Protein AF-A0A5B8YFI5-F1 (afdb_monomer)

Nearest PDB structures (foldseek):
  6cqo-assembly1_A  TM=6.086E-01  e=2.140E-02  Saccharomyces cerevisiae S288C
  2hql-assembly2_C  TM=5.612E-01  e=1.897E-02  Mycoplasmoides pneumoniae
  6cqm-assembly1_D-2  TM=4.845E-01  e=5.367E-03  Saccharomyces cerevisiae S288C
  6cqo-assembly3_C  TM=5.281E-01  e=2.272E-02  Saccharomyces cerevisiae S288C
  8uu8-assembly1_q  TM=3.776E-01  e=2.890E-02  Listeria innocua

Organism: NCBI:txid2585771

Secondary structure (DSSP, 8-state):
---HHHHGGG-PPEEEEETTTTEEEEEEEEEEEEEEEEEETTEEEEEEEEE-TTT--EEEEEEEEEGGGGGGGTT-PSSEEEEEEEEEETTEEEEEE-S---GGGTSSSTTTSTT--HHHHHHHHHHHTHHHHHHH-

Radius of gyration: 15.02 Å; Cα contacts (8 Å, |Δi|>4): 233; chains: 1; bounding box: 39×31×33 Å

Sequence (137 aa):
MENVLLEFLKIAPRKEYSDFYREDIYIIPCRVIEFGEEANHNSVWVTIEHLDFNTGETIEKKATCYKNSLRFFRDIELPVENECSIIKMRNGVKFLIFGRFHPDYFVDWDGIYKGKTEDVLIPVFKENYIEFNNWIK

Solvent-accessible surface area (backbone atoms only — not comparable to full-atom values): 8024 Å² total; per-residue (Å²): 130,81,64,67,69,62,61,47,44,73,57,67,64,42,80,45,78,34,82,89,79,71,42,73,31,37,39,37,70,31,27,45,59,44,83,57,60,79,70,48,102,60,26,25,31,26,39,30,40,32,59,38,76,82,79,66,47,84,41,79,44,78,27,37,28,42,56,83,34,49,70,68,47,74,89,56,74,72,69,33,79,33,46,31,38,40,38,81,47,101,91,45,74,45,44,34,42,58,60,66,61,66,74,75,72,70,66,71,51,57,80,82,54,62,92,63,51,66,86,66,36,52,60,53,32,48,59,53,30,47,67,57,58,62,68,70,105

Mean predicted aligned error: 5.84 Å

pLDDT: mean 84.82, std 12.63, range [39.12, 97.0]

Structure (mmCIF, N/CA/C/O backbone):
data_AF-A0A5B8YFI5-F1
#
_entry.id   AF-A0A5B8YFI5-F1
#
loop_
_atom_site.group_PDB
_atom_site.id
_atom_site.type_symbol
_atom_site.label_atom_id
_atom_site.label_alt_id
_atom_site.label_comp_id
_atom_site.label_asym_id
_atom_site.label_entity_id
_atom_site.label_seq_id
_atom_site.pdbx_PDB_ins_code
_atom_site.Cartn_x
_atom_site.Cartn_y
_atom_site.Cartn_z
_atom_site.occupancy
_atom_site.B_iso_or_equiv
_atom_site.auth_seq_id
_atom_site.auth_comp_id
_atom_site.auth_asym_id
_atom_site.auth_atom_id
_atom_site.pdbx_PDB_model_num
ATOM 1 N N . MET A 1 1 ? -21.521 -7.428 -7.007 1.00 39.12 1 MET A N 1
ATOM 2 C CA . MET A 1 1 ? -20.066 -7.477 -6.786 1.00 39.12 1 MET A CA 1
ATOM 3 C C . MET A 1 1 ? -19.847 -7.066 -5.355 1.00 39.12 1 MET A C 1
ATOM 5 O O . MET A 1 1 ? -20.192 -5.941 -5.018 1.00 39.12 1 MET A O 1
ATOM 9 N N . GLU A 1 2 ? -19.402 -7.996 -4.519 1.00 51.31 2 GLU A N 1
ATOM 10 C CA . GLU A 1 2 ? -18.851 -7.654 -3.208 1.00 51.31 2 GLU A CA 1
ATOM 11 C C . GLU A 1 2 ? -17.701 -6.674 -3.439 1.00 51.31 2 GLU A C 1
ATOM 13 O O . GLU A 1 2 ? -16.889 -6.865 -4.348 1.00 51.31 2 GLU A O 1
ATOM 18 N N . ASN A 1 3 ? -17.687 -5.572 -2.695 1.00 66.31 3 ASN A N 1
ATOM 19 C CA . ASN A 1 3 ? -16.577 -4.642 -2.759 1.00 66.31 3 ASN A CA 1
ATOM 20 C C . ASN A 1 3 ? -15.400 -5.311 -2.043 1.00 66.31 3 ASN A C 1
ATOM 22 O O . ASN A 1 3 ? -15.309 -5.252 -0.825 1.00 66.31 3 ASN A O 1
ATOM 26 N N . VAL A 1 4 ? -14.536 -5.982 -2.808 1.00 71.00 4 VAL A N 1
ATOM 27 C CA . VAL A 1 4 ? -13.334 -6.693 -2.335 1.00 71.00 4 VAL A CA 1
ATOM 28 C C . VAL A 1 4 ? -12.490 -5.835 -1.386 1.00 71.00 4 VAL A C 1
ATOM 30 O O . VAL A 1 4 ? -11.870 -6.348 -0.465 1.00 71.00 4 VAL A O 1
ATOM 33 N N . LEU A 1 5 ? -12.503 -4.510 -1.544 1.00 76.81 5 LEU A N 1
ATOM 34 C CA . LEU A 1 5 ? -11.759 -3.607 -0.667 1.00 76.81 5 LEU A CA 1
ATOM 35 C C . LEU A 1 5 ? -12.357 -3.505 0.745 1.00 76.81 5 LEU A C 1
ATOM 37 O O . LEU A 1 5 ? -11.642 -3.156 1.677 1.00 76.81 5 LEU A O 1
ATOM 41 N N . LEU A 1 6 ? -13.626 -3.867 0.947 1.00 76.50 6 LEU A N 1
ATOM 42 C CA . LEU A 1 6 ? -14.203 -4.001 2.288 1.00 76.50 6 LEU A CA 1
ATOM 43 C C . LEU A 1 6 ? -13.595 -5.169 3.056 1.00 76.50 6 LEU A C 1
ATOM 45 O O . LEU A 1 6 ? -13.479 -5.099 4.278 1.00 76.50 6 LEU A O 1
ATOM 49 N N . GLU A 1 7 ? -13.141 -6.210 2.359 1.00 79.50 7 GLU A N 1
ATOM 50 C CA . GLU A 1 7 ? -12.418 -7.313 2.989 1.00 79.50 7 GLU A CA 1
ATOM 51 C C . GLU A 1 7 ? -11.086 -6.834 3.576 1.00 79.50 7 GLU A C 1
ATOM 53 O O . GLU A 1 7 ? -10.635 -7.347 4.600 1.00 79.50 7 GLU A O 1
ATOM 58 N N . PHE A 1 8 ? -10.498 -5.767 3.022 1.00 86.50 8 PHE A N 1
ATOM 59 C CA . PHE A 1 8 ? -9.265 -5.190 3.556 1.00 86.50 8 PHE A CA 1
ATOM 60 C C . PHE A 1 8 ? -9.474 -4.502 4.909 1.00 86.50 8 PHE A C 1
ATOM 62 O O . PHE A 1 8 ? -8.518 -4.406 5.674 1.00 86.50 8 PHE A O 1
ATOM 69 N N . LEU A 1 9 ? -10.703 -4.095 5.267 1.00 85.19 9 LEU A N 1
ATOM 70 C CA . LEU A 1 9 ? -10.993 -3.553 6.605 1.00 85.19 9 LEU A CA 1
ATOM 71 C C . LEU A 1 9 ? -10.704 -4.575 7.715 1.00 85.19 9 LEU A C 1
ATOM 73 O O . LEU A 1 9 ? -10.461 -4.192 8.860 1.00 85.19 9 LEU A O 1
ATOM 77 N N . LYS A 1 10 ? -10.731 -5.871 7.382 1.00 81.88 10 LYS A N 1
ATOM 78 C CA . LYS A 1 10 ? -10.485 -6.979 8.313 1.00 81.88 10 LYS A CA 1
ATOM 79 C C . LYS A 1 10 ? -8.992 -7.266 8.505 1.00 81.88 10 LYS A C 1
ATOM 81 O O . LYS A 1 10 ? -8.635 -7.997 9.423 1.00 81.88 10 LYS A O 1
ATOM 86 N N . ILE A 1 11 ? -8.123 -6.710 7.659 1.00 83.56 11 ILE A N 1
ATOM 87 C CA . ILE A 1 11 ? -6.699 -7.046 7.613 1.00 83.56 11 ILE A CA 1
ATOM 88 C C . ILE A 1 11 ? -5.895 -5.941 8.301 1.00 83.56 11 ILE A C 1
ATOM 90 O O . ILE A 1 11 ? -5.847 -4.798 7.849 1.00 83.56 11 ILE A O 1
ATOM 94 N N . ALA A 1 12 ? -5.239 -6.290 9.407 1.00 87.06 12 ALA A N 1
ATOM 95 C CA . ALA A 1 12 ? -4.339 -5.380 10.105 1.00 87.06 12 ALA A CA 1
ATOM 96 C C . ALA A 1 12 ? -3.017 -5.187 9.331 1.00 87.06 12 ALA A C 1
ATOM 98 O O . ALA A 1 12 ? -2.517 -6.137 8.717 1.00 87.06 12 ALA A O 1
ATOM 99 N N . PRO A 1 13 ? -2.406 -3.989 9.389 1.00 90.62 13 PRO A N 1
ATOM 100 C CA . PRO A 1 13 ? -1.112 -3.750 8.772 1.00 90.62 13 PRO A CA 1
ATOM 101 C C . PRO A 1 13 ? -0.034 -4.533 9.538 1.00 90.62 13 PRO A C 1
ATOM 103 O O . PRO A 1 13 ? 0.002 -4.523 10.770 1.00 90.62 13 PRO A O 1
ATOM 106 N N . ARG A 1 14 ? 0.859 -5.221 8.822 1.00 90.50 14 ARG A N 1
ATOM 107 C CA . ARG A 1 14 ? 1.906 -6.056 9.434 1.00 90.50 14 ARG A CA 1
ATOM 108 C C . ARG A 1 14 ? 3.209 -5.290 9.521 1.00 90.50 14 ARG A C 1
ATOM 110 O O . ARG A 1 14 ? 3.668 -4.761 8.516 1.00 90.50 14 ARG A O 1
ATOM 117 N N . LYS A 1 15 ? 3.828 -5.274 10.694 1.00 92.38 15 LYS A N 1
ATOM 118 C CA . LYS A 1 15 ? 5.158 -4.701 10.884 1.00 92.38 15 LYS A CA 1
ATOM 119 C C . LYS A 1 15 ? 6.217 -5.781 10.692 1.00 92.38 15 LYS A C 1
ATOM 121 O O . LYS A 1 15 ? 6.155 -6.821 11.344 1.00 92.38 15 LYS A O 1
ATOM 126 N N . GLU A 1 16 ? 7.191 -5.527 9.830 1.00 90.88 16 GLU A N 1
ATOM 127 C CA . GLU A 1 16 ? 8.308 -6.438 9.566 1.00 90.88 16 GLU A CA 1
ATOM 128 C C . GLU A 1 16 ? 9.630 -5.672 9.553 1.00 90.88 16 GLU A C 1
ATOM 130 O O . GLU A 1 16 ? 9.677 -4.522 9.125 1.00 90.88 16 GLU A O 1
ATOM 135 N N . TYR A 1 17 ? 10.721 -6.305 9.984 1.00 91.50 17 TYR A N 1
ATOM 136 C CA . TYR A 1 17 ? 12.052 -5.719 9.833 1.00 91.50 17 TYR A CA 1
ATOM 137 C C . TYR A 1 17 ? 12.602 -6.034 8.442 1.00 91.50 17 TYR A C 1
ATOM 139 O O . TYR A 1 17 ? 12.704 -7.199 8.055 1.00 91.50 17 TYR A O 1
ATOM 147 N N . SER A 1 18 ? 12.980 -5.006 7.684 1.00 88.25 18 SER A N 1
ATOM 148 C CA . SER A 1 18 ? 13.616 -5.187 6.382 1.00 88.25 18 SER A CA 1
ATOM 149 C C . SER A 1 18 ? 15.132 -5.161 6.516 1.00 88.25 18 SER A C 1
ATOM 151 O O . SER A 1 18 ? 15.712 -4.104 6.751 1.00 88.25 18 SER A O 1
ATOM 153 N N . ASP A 1 19 ? 15.801 -6.281 6.241 1.00 86.81 19 ASP A N 1
ATOM 154 C CA . ASP A 1 19 ? 17.272 -6.319 6.191 1.00 86.81 19 ASP A CA 1
ATOM 155 C C . ASP A 1 19 ? 17.852 -5.390 5.112 1.00 86.81 19 ASP A C 1
ATOM 157 O O . ASP A 1 19 ? 18.950 -4.855 5.262 1.00 86.81 19 ASP A O 1
ATOM 161 N N . PHE A 1 20 ? 17.108 -5.174 4.021 1.00 84.62 20 PHE A N 1
ATOM 162 C CA . PHE A 1 20 ? 17.536 -4.319 2.915 1.00 84.62 20 PHE A CA 1
ATOM 163 C C . PHE A 1 20 ? 17.532 -2.834 3.299 1.00 84.62 20 PHE A C 1
ATOM 165 O O . PHE A 1 20 ? 18.496 -2.125 3.011 1.00 84.62 20 PHE A O 1
ATOM 172 N N . TYR A 1 21 ? 16.465 -2.367 3.955 1.00 86.12 21 TYR A N 1
ATOM 173 C CA . TYR A 1 21 ? 16.356 -0.976 4.413 1.00 86.12 21 TYR A CA 1
ATOM 174 C C . TYR A 1 21 ? 16.968 -0.758 5.807 1.00 86.12 21 TYR A C 1
ATOM 176 O O . TYR A 1 21 ? 17.255 0.372 6.188 1.00 86.12 21 TYR A O 1
ATOM 184 N N . ARG A 1 22 ? 17.251 -1.845 6.535 1.00 91.75 22 ARG A N 1
ATOM 185 C CA . ARG A 1 22 ? 17.736 -1.865 7.923 1.00 91.75 22 ARG A CA 1
ATOM 186 C C . ARG A 1 22 ? 16.817 -1.131 8.900 1.00 91.75 22 ARG A C 1
ATOM 188 O O . ARG A 1 22 ? 17.282 -0.562 9.889 1.00 91.75 22 ARG A O 1
ATOM 195 N N . GLU A 1 23 ? 15.520 -1.181 8.642 1.00 92.56 23 GLU A N 1
ATOM 196 C CA . GLU A 1 23 ? 14.472 -0.519 9.415 1.00 92.56 23 GLU A CA 1
ATOM 197 C C . GLU A 1 23 ? 13.177 -1.338 9.389 1.00 92.56 23 GLU A C 1
ATOM 199 O O . GLU A 1 23 ? 13.018 -2.250 8.571 1.00 92.56 23 GLU A O 1
ATOM 204 N N . ASP A 1 24 ? 12.254 -0.993 10.287 1.00 94.12 24 ASP A N 1
ATOM 205 C CA . ASP A 1 24 ? 10.895 -1.523 10.255 1.00 94.12 24 ASP A CA 1
ATOM 206 C C . ASP A 1 24 ? 10.157 -0.993 9.021 1.00 94.12 24 ASP A C 1
ATOM 208 O O . ASP A 1 24 ? 10.209 0.197 8.711 1.00 94.12 24 ASP A O 1
ATOM 212 N N . ILE A 1 25 ? 9.429 -1.872 8.348 1.00 94.19 25 ILE A N 1
ATOM 213 C CA . ILE A 1 25 ? 8.488 -1.559 7.276 1.00 94.19 25 ILE A CA 1
ATOM 214 C C . ILE A 1 25 ? 7.100 -2.054 7.670 1.00 94.19 25 ILE A C 1
ATOM 216 O O . ILE A 1 25 ? 6.953 -2.915 8.540 1.00 94.19 25 ILE A O 1
ATOM 220 N N . TYR A 1 26 ? 6.080 -1.534 6.996 1.00 93.75 26 TYR A N 1
ATOM 221 C CA . TYR A 1 26 ? 4.722 -2.049 7.128 1.00 93.75 26 TYR A CA 1
ATOM 222 C C . TYR A 1 26 ? 4.247 -2.699 5.840 1.00 93.75 26 TYR A C 1
ATOM 224 O O . TYR A 1 26 ? 4.569 -2.226 4.759 1.00 93.75 26 TYR A O 1
ATOM 232 N N . ILE A 1 27 ? 3.465 -3.764 5.942 1.00 91.81 27 ILE A N 1
ATOM 233 C CA . ILE A 1 27 ? 2.829 -4.435 4.812 1.00 91.81 27 ILE A CA 1
ATOM 234 C C . ILE A 1 27 ? 1.322 -4.263 4.945 1.00 91.81 27 ILE A C 1
ATOM 236 O O . ILE A 1 27 ? 0.754 -4.537 6.004 1.00 91.81 27 ILE A O 1
ATOM 240 N N . ILE A 1 28 ? 0.691 -3.794 3.873 1.00 91.94 28 ILE A N 1
ATOM 241 C CA . ILE A 1 28 ? -0.755 -3.577 3.794 1.00 91.94 28 ILE A CA 1
ATOM 242 C C . ILE A 1 28 ? -1.347 -4.323 2.595 1.00 91.94 28 ILE A C 1
ATOM 244 O O . ILE A 1 28 ? -0.643 -4.512 1.595 1.00 91.94 28 ILE A O 1
ATOM 248 N N . PRO A 1 29 ? -2.636 -4.695 2.640 1.00 91.69 29 PRO A N 1
ATOM 249 C CA . PRO A 1 29 ? -3.339 -5.142 1.449 1.00 91.69 29 PRO A CA 1
ATOM 250 C C . PRO A 1 29 ? -3.542 -3.973 0.473 1.00 91.69 29 PRO A C 1
ATOM 252 O O . PRO A 1 29 ? -3.754 -2.821 0.862 1.00 91.69 29 PRO A O 1
ATOM 255 N N . CYS A 1 30 ? -3.471 -4.276 -0.815 1.00 92.12 30 CYS A N 1
ATOM 256 C CA . CYS A 1 30 ? -3.750 -3.356 -1.908 1.00 92.12 30 CYS A CA 1
ATOM 257 C C . CYS A 1 30 ? -4.276 -4.134 -3.121 1.00 92.12 30 CYS A C 1
ATOM 259 O O . CYS A 1 30 ? -4.272 -5.365 -3.143 1.00 92.12 30 CYS A O 1
ATOM 261 N N . ARG A 1 31 ? -4.698 -3.426 -4.164 1.00 92.25 31 ARG A N 1
ATOM 262 C CA . ARG A 1 31 ? -4.868 -3.994 -5.500 1.00 92.25 31 ARG A CA 1
ATOM 263 C C . ARG A 1 31 ? -3.927 -3.300 -6.456 1.00 92.25 31 ARG A C 1
ATOM 265 O O . ARG A 1 31 ? -3.848 -2.078 -6.457 1.00 92.25 31 ARG A O 1
ATOM 272 N N . VAL A 1 32 ? -3.231 -4.062 -7.286 1.00 92.94 32 VAL A N 1
ATOM 273 C CA . VAL A 1 32 ? -2.541 -3.509 -8.450 1.00 92.94 32 VAL A CA 1
ATOM 274 C C . VAL A 1 32 ? -3.579 -3.324 -9.546 1.00 92.94 32 VAL A C 1
ATOM 276 O O . VAL A 1 32 ? -4.239 -4.291 -9.927 1.00 92.94 32 VAL A O 1
ATOM 279 N N . ILE A 1 33 ? -3.726 -2.095 -10.035 1.00 95.00 33 ILE A N 1
ATOM 280 C CA . ILE A 1 33 ? -4.748 -1.757 -11.034 1.00 95.00 33 ILE A CA 1
ATOM 281 C C . ILE A 1 33 ? -4.151 -1.374 -12.388 1.00 95.00 33 ILE A C 1
ATOM 283 O O . ILE A 1 33 ? -4.798 -1.560 -13.413 1.00 95.00 33 ILE A O 1
ATOM 287 N N . GLU A 1 34 ? -2.896 -0.913 -12.414 1.00 94.81 34 GLU A N 1
ATOM 288 C CA . GLU A 1 34 ? -2.209 -0.527 -13.648 1.00 94.81 34 GLU A CA 1
ATOM 289 C C . GLU A 1 34 ? -0.682 -0.637 -13.509 1.00 94.81 34 GLU A C 1
ATOM 291 O O . GLU A 1 34 ? -0.108 -0.208 -12.505 1.00 94.81 34 GLU A O 1
ATOM 296 N N . PHE A 1 35 ? -0.008 -1.153 -14.542 1.00 92.88 35 PHE A N 1
ATOM 297 C CA . PHE A 1 35 ? 1.445 -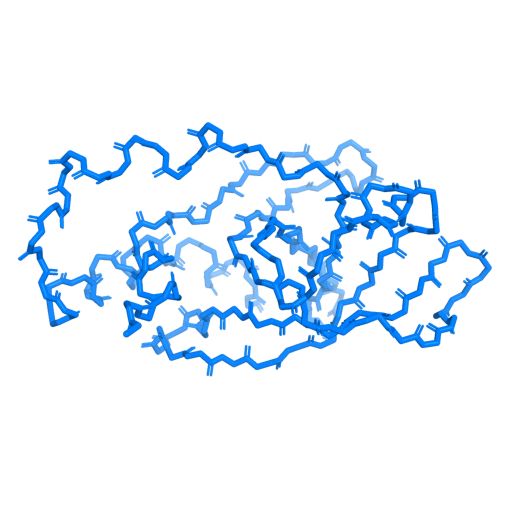1.033 -14.701 1.00 92.88 35 PHE A CA 1
ATOM 298 C C . PHE A 1 35 ? 1.773 0.150 -15.608 1.00 92.88 35 PHE A C 1
ATOM 300 O O . PHE A 1 35 ? 1.283 0.232 -16.731 1.00 92.88 35 PHE A O 1
ATOM 307 N N . GLY A 1 36 ? 2.628 1.045 -15.124 1.00 91.94 36 GLY A N 1
ATOM 308 C CA . GLY A 1 36 ? 3.037 2.246 -15.837 1.00 91.94 36 GLY A CA 1
ATOM 309 C C . GLY A 1 36 ? 4.425 2.146 -16.466 1.00 91.94 36 GLY A C 1
ATOM 310 O O . GLY A 1 36 ? 4.990 1.072 -16.686 1.00 91.94 36 GLY A O 1
ATOM 311 N N . GLU A 1 37 ? 4.983 3.321 -16.745 1.00 94.06 37 GLU A N 1
ATOM 312 C CA . GLU A 1 37 ? 6.304 3.487 -17.345 1.00 94.06 37 GLU A CA 1
ATOM 313 C C . GLU A 1 37 ? 7.461 3.127 -16.398 1.00 94.06 37 GLU A C 1
ATOM 315 O O . GLU A 1 37 ? 7.302 2.895 -15.194 1.00 94.06 37 GLU A O 1
ATOM 320 N N . GLU A 1 38 ? 8.670 3.107 -16.954 1.00 95.44 38 GLU A N 1
ATOM 321 C CA . GLU A 1 38 ? 9.886 2.902 -16.182 1.00 95.44 38 GLU A CA 1
ATOM 322 C C . GLU A 1 38 ? 10.098 4.030 -15.161 1.00 95.44 38 GLU A C 1
ATOM 324 O O . GLU A 1 38 ? 10.184 5.204 -15.506 1.00 95.44 38 GLU A O 1
ATOM 329 N N . ALA A 1 39 ? 10.235 3.663 -13.886 1.00 91.69 39 ALA A N 1
ATOM 330 C CA . ALA A 1 39 ? 10.574 4.601 -12.821 1.00 91.69 39 ALA A CA 1
ATOM 331 C C . ALA A 1 39 ? 12.092 4.802 -12.708 1.00 91.69 39 ALA A C 1
ATOM 333 O O . ALA A 1 39 ? 12.565 5.887 -12.378 1.00 91.69 39 ALA A O 1
ATOM 334 N N . ASN A 1 40 ? 12.860 3.732 -12.930 1.00 91.81 40 ASN A N 1
ATOM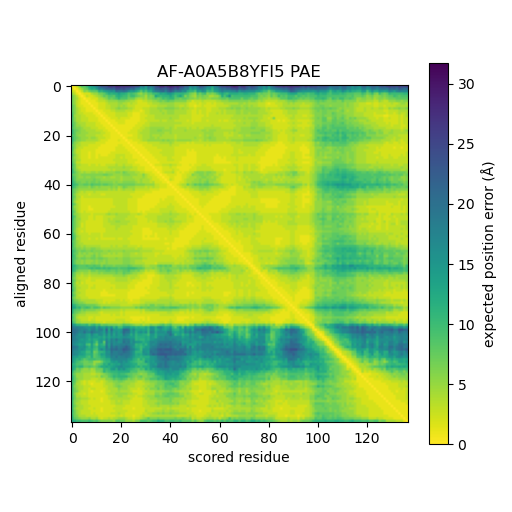 335 C CA . ASN A 1 40 ? 14.317 3.731 -13.070 1.00 91.81 40 ASN A CA 1
ATOM 336 C C . ASN A 1 40 ? 14.776 2.393 -13.677 1.00 91.81 40 ASN A C 1
ATOM 338 O O . ASN A 1 40 ? 13.971 1.478 -13.858 1.00 91.81 40 ASN A O 1
ATOM 342 N N . HIS A 1 41 ? 16.092 2.240 -13.862 1.00 90.75 41 HIS A N 1
ATOM 343 C CA . HIS A 1 41 ? 16.695 1.056 -14.480 1.00 90.75 41 HIS A CA 1
ATOM 344 C C . HIS A 1 41 ? 16.197 -0.295 -13.929 1.00 90.75 41 HIS A C 1
ATOM 346 O O . HIS A 1 41 ? 16.112 -1.254 -14.698 1.00 90.75 41 HIS A O 1
ATOM 352 N N . ASN A 1 42 ? 15.792 -0.373 -12.654 1.00 90.75 42 ASN A N 1
ATOM 353 C CA . ASN A 1 42 ? 15.359 -1.607 -11.993 1.00 90.75 42 ASN A CA 1
ATOM 354 C C . ASN A 1 42 ? 13.870 -1.662 -11.619 1.00 90.75 42 ASN A C 1
ATOM 356 O O . ASN A 1 42 ? 13.424 -2.700 -11.122 1.00 90.75 42 ASN A O 1
ATOM 360 N N . SER A 1 43 ? 13.082 -0.606 -11.834 1.00 92.75 43 SER A N 1
ATOM 361 C CA . SER A 1 43 ? 11.677 -0.580 -11.401 1.00 92.75 43 SER A CA 1
ATOM 362 C C . SER A 1 43 ? 10.756 0.180 -12.345 1.00 92.75 43 SER A C 1
ATOM 364 O O . SER A 1 43 ? 11.181 1.119 -13.011 1.00 92.75 43 SER A O 1
ATOM 366 N N . VAL A 1 44 ? 9.480 -0.183 -12.327 1.00 94.12 44 VAL A N 1
ATOM 367 C CA . VAL A 1 44 ? 8.391 0.516 -13.020 1.00 94.12 44 VAL A CA 1
ATOM 368 C C . VAL A 1 44 ? 7.464 1.189 -12.014 1.00 94.12 44 VAL A C 1
ATOM 370 O O . VAL A 1 44 ? 7.403 0.777 -10.848 1.00 94.12 44 VAL A O 1
ATOM 373 N N . TRP A 1 45 ? 6.754 2.219 -12.461 1.00 96.25 45 TRP A N 1
ATOM 374 C CA . TRP A 1 45 ? 5.619 2.767 -11.728 1.00 96.25 45 TRP A CA 1
ATOM 375 C C . TRP A 1 45 ? 4.431 1.815 -11.811 1.00 96.25 45 TRP A C 1
ATOM 377 O O . TRP A 1 45 ? 4.232 1.135 -12.815 1.00 96.25 45 TRP A O 1
ATOM 387 N N . VAL A 1 46 ? 3.647 1.765 -10.742 1.00 95.44 46 VAL A N 1
ATOM 388 C CA . VAL A 1 46 ? 2.426 0.965 -10.643 1.00 95.44 46 VAL A CA 1
ATOM 389 C C . VAL A 1 46 ? 1.368 1.810 -9.952 1.00 95.44 46 VAL A C 1
ATOM 391 O O . VAL A 1 46 ? 1.680 2.479 -8.964 1.00 95.44 46 VAL A O 1
ATOM 394 N N . THR A 1 47 ? 0.139 1.789 -10.451 1.00 97.00 47 THR A N 1
ATOM 395 C CA . THR A 1 47 ? -1.009 2.376 -9.754 1.00 97.00 47 THR A CA 1
ATOM 396 C C . THR A 1 47 ? -1.657 1.290 -8.908 1.00 97.00 47 THR A C 1
ATOM 398 O O . THR A 1 47 ? -1.917 0.182 -9.392 1.00 97.00 47 THR A O 1
ATOM 401 N N . ILE A 1 48 ? -1.876 1.597 -7.632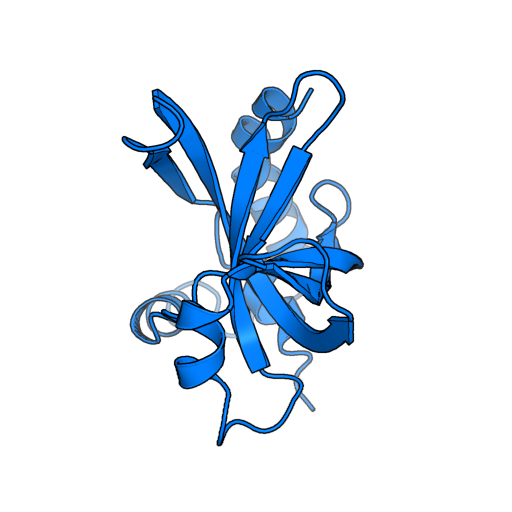 1.00 95.69 48 ILE A N 1
ATOM 402 C CA . ILE A 1 48 ? -2.517 0.698 -6.677 1.00 95.69 48 ILE A CA 1
ATOM 403 C C . ILE A 1 48 ? -3.7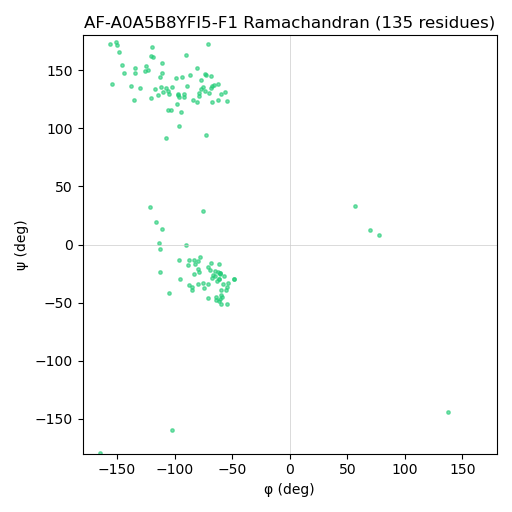51 1.342 -6.056 1.00 95.69 48 ILE A C 1
ATOM 405 O O . ILE A 1 48 ? -3.769 2.553 -5.853 1.00 95.69 48 ILE A O 1
ATOM 409 N N . GLU A 1 49 ? -4.727 0.521 -5.687 1.00 95.75 49 GLU A N 1
ATOM 410 C CA . GLU A 1 49 ? -5.827 0.888 -4.793 1.00 95.75 49 GLU A CA 1
ATOM 411 C C . GLU A 1 49 ? -5.568 0.318 -3.400 1.00 95.75 49 GLU A C 1
ATOM 413 O O . GLU A 1 49 ? -5.177 -0.842 -3.254 1.00 95.75 49 GLU A O 1
ATOM 418 N N . HIS A 1 50 ? -5.792 1.113 -2.361 1.00 93.88 50 HIS A N 1
ATOM 419 C CA . HIS A 1 50 ? -5.770 0.647 -0.977 1.00 93.88 50 HIS A CA 1
ATOM 420 C C . HIS A 1 50 ? -6.717 1.485 -0.116 1.00 93.88 50 HIS A C 1
ATOM 422 O O . HIS A 1 50 ? -7.236 2.506 -0.563 1.00 93.88 50 HIS A O 1
ATOM 428 N N . LEU A 1 51 ? -6.938 1.067 1.131 1.00 93.25 51 LEU A N 1
ATOM 429 C CA . LEU A 1 51 ? -7.719 1.862 2.075 1.00 93.25 51 LEU A CA 1
ATOM 430 C C . LEU A 1 51 ? -6.882 3.022 2.624 1.00 93.25 51 LEU A C 1
ATOM 432 O O . LEU A 1 51 ? -5.729 2.822 3.025 1.00 93.25 51 LEU A O 1
ATOM 436 N N . ASP A 1 52 ? -7.453 4.224 2.664 1.00 92.75 52 ASP A N 1
ATOM 437 C CA . ASP A 1 52 ? -6.898 5.355 3.396 1.00 92.75 52 ASP A CA 1
ATOM 438 C C . ASP A 1 52 ? -6.790 4.985 4.873 1.00 92.75 52 ASP A C 1
ATOM 440 O O . ASP A 1 52 ? -7.737 4.516 5.505 1.00 92.75 52 ASP A O 1
ATOM 444 N N . PHE A 1 53 ? -5.609 5.212 5.430 1.00 90.31 53 PHE A N 1
ATOM 445 C CA . PHE A 1 53 ? -5.231 4.722 6.750 1.00 90.31 53 PHE A CA 1
ATOM 446 C C . PHE A 1 53 ? -6.006 5.379 7.896 1.00 90.31 53 PHE A C 1
ATOM 448 O O . PHE A 1 53 ? -5.985 4.878 9.020 1.00 90.31 53 PHE A O 1
ATOM 455 N N . ASN A 1 54 ? -6.666 6.508 7.635 1.00 88.25 54 ASN A N 1
ATOM 456 C CA . ASN A 1 54 ? -7.441 7.252 8.619 1.00 88.25 54 ASN A CA 1
ATOM 457 C C . ASN A 1 54 ? -8.943 7.050 8.421 1.00 88.25 54 ASN A C 1
ATOM 459 O O . ASN A 1 54 ? -9.680 6.928 9.406 1.00 88.25 54 ASN A O 1
ATOM 463 N N . THR A 1 55 ? -9.412 7.058 7.171 1.00 89.00 55 THR A N 1
ATOM 464 C CA . THR A 1 55 ? -10.850 7.020 6.869 1.00 89.00 55 THR A CA 1
ATOM 465 C C . THR A 1 55 ? -11.365 5.611 6.602 1.00 89.00 55 THR A C 1
ATOM 467 O O . THR A 1 55 ? -12.516 5.336 6.934 1.00 89.00 55 THR A O 1
ATOM 470 N N . GLY A 1 56 ? -10.524 4.716 6.077 1.00 87.88 56 GLY A N 1
ATOM 471 C CA . GLY A 1 56 ? -10.944 3.411 5.566 1.00 87.88 56 GLY A CA 1
ATOM 472 C C . GLY A 1 56 ? -11.607 3.488 4.186 1.00 87.88 56 GLY A C 1
ATOM 473 O O . GLY A 1 56 ? -12.151 2.492 3.722 1.00 87.88 56 GLY A O 1
ATOM 474 N N . GLU A 1 57 ? -11.583 4.649 3.526 1.00 90.06 57 GLU A N 1
ATOM 475 C CA . GLU A 1 57 ? -12.093 4.810 2.162 1.00 90.06 57 GLU A CA 1
ATOM 476 C C . GLU A 1 57 ? -11.071 4.320 1.138 1.00 90.06 57 GLU A C 1
ATOM 478 O O . GLU A 1 57 ? -9.866 4.377 1.363 1.00 90.06 57 GLU A O 1
ATOM 483 N N . THR A 1 58 ? -11.537 3.861 -0.018 1.00 92.06 58 THR A N 1
ATOM 484 C CA . THR A 1 58 ? -10.637 3.471 -1.109 1.00 92.06 58 THR A CA 1
ATOM 485 C C . THR A 1 58 ? -9.958 4.692 -1.721 1.00 92.06 58 THR A C 1
ATOM 487 O O . THR A 1 58 ? -10.629 5.651 -2.100 1.00 92.06 58 THR A O 1
ATOM 490 N N . ILE A 1 59 ? -8.636 4.627 -1.871 1.00 95.12 59 ILE A N 1
ATOM 491 C CA . ILE A 1 59 ? -7.830 5.638 -2.554 1.00 95.12 59 ILE A CA 1
ATOM 492 C C . ILE A 1 59 ? -6.827 4.994 -3.512 1.00 95.12 59 ILE A C 1
ATOM 494 O O . ILE A 1 59 ? -6.341 3.884 -3.287 1.00 95.12 59 ILE A O 1
ATOM 498 N N . GLU A 1 60 ? -6.473 5.732 -4.563 1.00 96.31 60 GLU A N 1
ATOM 499 C CA . GLU A 1 60 ? -5.413 5.353 -5.495 1.00 96.31 60 GLU A CA 1
ATOM 500 C C . GLU A 1 60 ? -4.064 5.970 -5.108 1.00 96.31 60 GLU A C 1
ATOM 502 O O . GLU A 1 60 ? -3.964 7.122 -4.664 1.00 96.31 60 GLU A O 1
ATOM 507 N N . LYS A 1 61 ? -2.984 5.218 -5.330 1.00 96.38 61 LYS A N 1
ATOM 508 C CA . LYS A 1 61 ? -1.619 5.673 -5.071 1.00 96.38 61 LYS A CA 1
ATOM 509 C C . LYS A 1 61 ? -0.633 5.149 -6.105 1.00 96.38 61 LYS A C 1
ATOM 511 O O . LYS A 1 61 ? -0.741 4.027 -6.585 1.00 96.38 61 LYS A O 1
ATOM 516 N N . LYS A 1 62 ? 0.399 5.948 -6.394 1.00 96.31 62 LYS A N 1
ATOM 517 C CA . LYS A 1 62 ? 1.574 5.473 -7.133 1.00 96.31 62 LYS A CA 1
ATOM 518 C C . LYS A 1 62 ? 2.508 4.689 -6.216 1.00 96.31 62 LYS A C 1
ATOM 520 O O . LYS A 1 62 ? 2.964 5.198 -5.191 1.00 96.31 62 LYS A O 1
ATOM 525 N N . ALA A 1 63 ? 2.846 3.489 -6.653 1.00 96.00 63 ALA A N 1
ATOM 526 C CA . ALA A 1 63 ? 3.837 2.603 -6.073 1.00 96.00 63 ALA A CA 1
ATOM 527 C C . ALA A 1 63 ? 4.944 2.300 -7.089 1.00 96.00 63 ALA A C 1
ATOM 529 O O . ALA A 1 63 ? 4.852 2.621 -8.274 1.00 96.00 63 ALA A O 1
ATOM 530 N N . THR A 1 64 ? 6.010 1.664 -6.620 1.00 95.31 64 THR A N 1
ATOM 531 C CA . THR A 1 64 ? 7.049 1.108 -7.497 1.00 95.31 64 THR A CA 1
ATOM 532 C C . THR A 1 64 ? 7.006 -0.410 -7.455 1.00 95.31 64 THR A C 1
ATOM 534 O O . THR A 1 64 ? 6.707 -0.982 -6.412 1.00 95.31 64 THR A O 1
ATOM 537 N N . CYS A 1 65 ? 7.334 -1.071 -8.560 1.00 93.25 65 CYS A N 1
ATOM 538 C CA . CYS A 1 65 ? 7.540 -2.517 -8.600 1.00 93.25 65 CYS A CA 1
ATOM 539 C C . CYS A 1 65 ? 8.869 -2.826 -9.283 1.00 93.25 65 CYS A C 1
ATOM 541 O O . CYS A 1 65 ? 9.195 -2.250 -10.324 1.00 93.25 65 CYS A O 1
ATOM 543 N N . TYR A 1 66 ? 9.661 -3.728 -8.706 1.00 90.25 66 TYR A N 1
ATOM 544 C CA . TYR A 1 66 ? 10.903 -4.161 -9.341 1.00 90.25 66 TYR A CA 1
ATOM 545 C C . TYR A 1 66 ? 10.612 -4.920 -10.635 1.00 90.25 66 TYR A C 1
ATOM 547 O O . TYR A 1 66 ? 9.761 -5.807 -10.661 1.00 90.25 66 TYR A O 1
ATOM 555 N N . LYS A 1 67 ? 11.380 -4.647 -11.695 1.00 88.44 67 LYS A N 1
ATOM 556 C CA . LYS A 1 67 ? 11.211 -5.299 -13.007 1.00 88.44 67 LYS A CA 1
ATOM 557 C C . LYS A 1 67 ? 11.254 -6.829 -12.909 1.00 88.44 67 LYS A C 1
ATOM 559 O O . LYS A 1 67 ? 10.478 -7.514 -13.565 1.00 88.44 67 LYS A O 1
ATOM 564 N N . ASN A 1 68 ? 12.097 -7.370 -12.028 1.00 85.06 68 ASN A N 1
ATOM 565 C CA . ASN A 1 68 ? 12.176 -8.814 -11.780 1.00 85.06 68 ASN A CA 1
ATOM 566 C C . ASN A 1 68 ? 10.909 -9.396 -11.138 1.00 85.06 68 ASN A C 1
ATOM 568 O O . ASN A 1 68 ? 10.639 -10.580 -11.323 1.00 85.06 68 ASN A O 1
ATOM 572 N N . SER A 1 69 ? 10.138 -8.588 -10.410 1.00 85.38 69 SER A N 1
ATOM 573 C CA . SER A 1 69 ? 8.854 -8.981 -9.825 1.00 85.38 69 SER A CA 1
ATOM 574 C C . SER A 1 69 ? 7.716 -8.951 -10.846 1.00 85.38 69 SER A C 1
ATOM 576 O O . SER A 1 69 ? 6.734 -9.661 -10.663 1.00 85.38 69 SER A O 1
ATOM 578 N N . LEU A 1 70 ? 7.853 -8.219 -11.959 1.00 85.31 70 LEU A N 1
ATOM 579 C CA . LEU A 1 70 ? 6.820 -8.158 -13.005 1.00 85.31 70 LEU A CA 1
ATOM 580 C C . LEU A 1 70 ? 6.516 -9.521 -13.629 1.00 85.31 70 LEU A C 1
ATOM 582 O O . LEU A 1 70 ? 5.415 -9.747 -14.119 1.00 85.31 70 LEU A O 1
ATOM 586 N N . ARG A 1 71 ? 7.466 -10.462 -13.572 1.00 83.31 71 ARG A N 1
ATOM 587 C CA . ARG A 1 71 ? 7.256 -11.842 -14.033 1.00 83.31 71 ARG A CA 1
ATOM 588 C C . ARG A 1 71 ? 6.087 -12.539 -13.335 1.00 83.31 71 ARG A C 1
ATOM 590 O O . ARG A 1 71 ? 5.502 -13.428 -13.932 1.00 83.31 71 ARG A O 1
ATOM 597 N N . PHE A 1 72 ? 5.764 -12.136 -12.106 1.00 82.06 72 PHE A N 1
ATOM 598 C CA . PHE A 1 72 ? 4.666 -12.710 -11.334 1.00 82.06 72 PHE A CA 1
ATOM 599 C C . PHE A 1 72 ? 3.292 -12.188 -11.772 1.00 82.06 72 PHE A C 1
ATOM 601 O O . PHE A 1 72 ? 2.292 -12.761 -11.373 1.00 82.06 72 PHE A O 1
ATOM 608 N N . PHE A 1 73 ? 3.241 -11.150 -12.615 1.00 83.19 73 PHE A N 1
ATOM 609 C CA . PHE A 1 73 ? 1.998 -10.540 -13.096 1.00 83.19 73 PHE A CA 1
ATOM 610 C C . PHE A 1 73 ? 1.759 -10.735 -14.595 1.00 83.19 73 PHE A C 1
ATOM 612 O O . PHE A 1 73 ? 0.777 -10.225 -15.118 1.00 83.19 73 PHE A O 1
ATOM 619 N N . ARG A 1 74 ? 2.654 -11.434 -15.309 1.00 77.62 74 ARG A N 1
ATOM 620 C CA . ARG A 1 74 ? 2.609 -11.524 -16.782 1.00 77.62 74 ARG A CA 1
ATOM 621 C C . ARG A 1 74 ? 1.303 -12.100 -17.326 1.00 77.62 74 ARG A C 1
ATOM 623 O O . ARG A 1 74 ? 0.867 -11.657 -18.379 1.00 77.62 74 ARG A O 1
ATOM 630 N N . ASP A 1 75 ? 0.709 -13.035 -16.595 1.00 83.31 75 ASP A N 1
ATOM 631 C CA . ASP A 1 75 ? -0.487 -13.772 -17.012 1.00 83.31 75 ASP A CA 1
ATOM 632 C C . ASP A 1 75 ? -1.684 -13.495 -16.084 1.00 83.31 75 ASP A C 1
ATOM 634 O O . ASP A 1 75 ? -2.623 -14.285 -16.019 1.00 83.31 75 ASP A O 1
ATOM 638 N N . ILE A 1 76 ? -1.633 -12.397 -15.322 1.00 83.62 76 ILE A N 1
ATOM 639 C CA . ILE A 1 76 ? -2.672 -12.015 -14.363 1.00 83.62 76 ILE A CA 1
ATOM 640 C C . ILE A 1 76 ? -3.488 -10.852 -14.930 1.00 83.62 76 ILE A C 1
ATOM 642 O O . ILE A 1 76 ? -2.933 -9.828 -15.329 1.00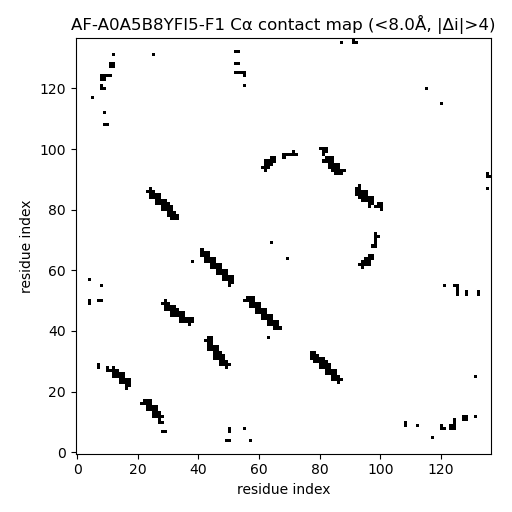 83.62 76 ILE A O 1
ATOM 646 N N . GLU A 1 77 ? -4.813 -10.988 -14.911 1.00 88.31 77 GLU A N 1
ATOM 647 C CA . GLU A 1 77 ? -5.726 -9.901 -15.257 1.00 88.31 77 GLU A CA 1
ATOM 648 C C . GLU A 1 77 ? -5.809 -8.870 -14.126 1.00 88.31 77 GLU A C 1
ATOM 650 O O . GLU A 1 77 ? -5.926 -9.209 -12.946 1.00 88.31 77 GLU A O 1
ATOM 655 N N . LEU A 1 78 ? -5.754 -7.590 -14.494 1.00 89.75 78 LEU A N 1
ATOM 656 C CA . LEU A 1 78 ? -5.941 -6.486 -13.559 1.00 89.75 78 LEU A CA 1
ATOM 657 C C . LEU A 1 78 ? -7.438 -6.149 -13.428 1.00 89.75 78 LEU A C 1
ATOM 659 O O . LEU A 1 78 ? -8.166 -6.239 -14.418 1.00 89.75 78 LEU A O 1
ATOM 663 N N . PRO A 1 79 ? -7.906 -5.732 -12.238 1.00 91.62 79 PRO A N 1
ATOM 664 C CA . PRO A 1 79 ? -7.109 -5.434 -11.052 1.00 91.62 79 PRO A CA 1
ATOM 665 C C . PRO A 1 79 ? -6.893 -6.669 -10.165 1.00 91.62 79 PRO A C 1
ATOM 667 O O . PRO A 1 79 ? -7.848 -7.387 -9.866 1.00 91.62 79 PRO A O 1
ATOM 670 N N . VAL A 1 80 ? -5.667 -6.872 -9.674 1.00 88.38 80 VAL A N 1
ATOM 671 C CA . VAL A 1 80 ? -5.289 -8.039 -8.851 1.00 88.38 80 VAL A CA 1
ATOM 672 C C . VAL A 1 80 ? -4.987 -7.640 -7.411 1.00 88.38 80 VAL A C 1
ATOM 674 O O . VAL A 1 80 ? -4.290 -6.658 -7.166 1.00 88.38 80 VAL A O 1
ATOM 677 N N . GLU A 1 81 ? -5.497 -8.408 -6.452 1.00 88.69 81 GLU A N 1
ATOM 678 C CA . GLU A 1 81 ? -5.145 -8.279 -5.035 1.00 88.69 81 GLU A CA 1
ATOM 679 C C . GLU A 1 81 ? -3.658 -8.554 -4.799 1.00 88.69 81 GLU A C 1
ATOM 681 O O . GLU A 1 81 ? -3.057 -9.451 -5.394 1.00 88.69 81 GLU A O 1
ATOM 686 N N . ASN A 1 82 ? -3.040 -7.746 -3.943 1.00 89.12 82 ASN A N 1
ATOM 687 C CA . ASN A 1 82 ? -1.633 -7.872 -3.619 1.00 89.12 82 ASN A CA 1
ATOM 688 C C . ASN A 1 82 ? -1.284 -7.271 -2.254 1.00 89.12 82 ASN A C 1
ATOM 690 O O . ASN A 1 82 ? -2.076 -6.567 -1.634 1.00 89.12 82 ASN A O 1
ATOM 694 N N . GLU A 1 83 ? -0.052 -7.485 -1.815 1.00 89.44 83 GLU A N 1
ATOM 695 C CA . GLU A 1 83 ? 0.534 -6.796 -0.678 1.00 89.44 83 GLU A CA 1
ATOM 696 C C . GLU A 1 83 ? 1.433 -5.641 -1.138 1.00 89.44 83 GLU A C 1
ATOM 698 O O . GLU A 1 83 ? 2.156 -5.728 -2.138 1.00 89.44 83 GLU A O 1
ATOM 703 N N . CYS A 1 84 ? 1.408 -4.550 -0.377 1.00 92.25 84 CYS A N 1
ATOM 704 C CA . CYS A 1 84 ? 2.282 -3.405 -0.570 1.00 92.25 84 CYS A CA 1
ATOM 705 C C . CYS A 1 84 ? 3.123 -3.164 0.676 1.00 92.25 84 CYS A C 1
ATOM 707 O O . CYS A 1 84 ? 2.593 -2.959 1.767 1.00 92.25 84 CYS A O 1
ATOM 709 N N . SER A 1 85 ? 4.440 -3.101 0.493 1.00 93.44 85 SER A N 1
ATOM 710 C CA . SER A 1 85 ? 5.360 -2.620 1.516 1.00 93.44 85 SER A CA 1
ATOM 711 C C . SER A 1 85 ? 5.356 -1.091 1.555 1.00 93.44 85 SER A C 1
ATOM 713 O O . SER A 1 85 ? 5.513 -0.422 0.530 1.00 93.44 85 SER A O 1
ATOM 715 N N . ILE A 1 86 ? 5.212 -0.543 2.752 1.00 95.25 86 ILE A N 1
ATOM 716 C CA . ILE A 1 86 ? 5.291 0.869 3.093 1.00 95.25 86 ILE A CA 1
ATOM 717 C C . ILE A 1 86 ? 6.621 1.095 3.798 1.00 95.25 86 ILE A C 1
ATOM 719 O O . ILE A 1 86 ? 6.868 0.565 4.881 1.00 95.25 86 ILE A O 1
ATOM 723 N N . ILE A 1 87 ? 7.479 1.884 3.163 1.00 93.88 87 ILE A N 1
ATOM 724 C CA . ILE A 1 87 ? 8.816 2.215 3.658 1.00 93.88 87 ILE A CA 1
ATOM 725 C C . ILE A 1 87 ? 8.815 3.679 4.073 1.00 93.88 87 ILE A C 1
ATOM 727 O O . ILE A 1 87 ? 8.371 4.537 3.297 1.00 93.88 87 ILE A O 1
ATOM 731 N N . LYS A 1 88 ? 9.314 3.980 5.27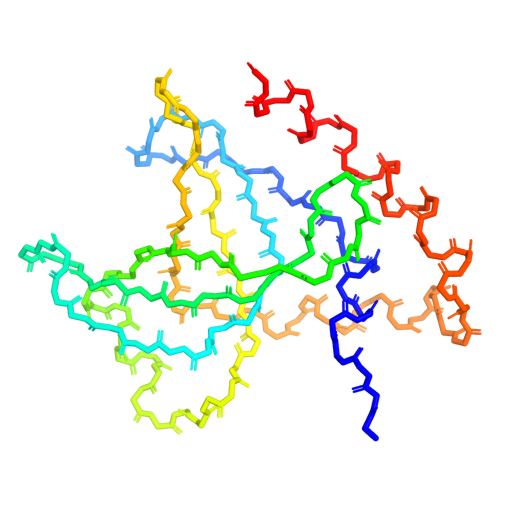4 1.00 92.50 88 LYS A N 1
ATOM 732 C CA . LYS A 1 88 ? 9.429 5.363 5.730 1.00 92.50 88 LYS A CA 1
ATOM 733 C C . LYS A 1 88 ? 10.576 6.040 4.992 1.00 92.50 88 LYS A C 1
ATOM 735 O O . LYS A 1 88 ? 11.671 5.518 4.845 1.00 92.50 88 LYS A O 1
ATOM 740 N N . MET A 1 89 ? 10.300 7.227 4.485 1.00 90.06 89 MET A N 1
ATOM 741 C CA . MET A 1 89 ? 11.262 8.081 3.808 1.00 90.06 89 MET A CA 1
ATOM 742 C C . MET A 1 89 ? 11.385 9.378 4.600 1.00 90.06 89 MET A C 1
ATOM 744 O O . MET A 1 89 ? 10.491 9.764 5.351 1.00 90.06 89 MET A O 1
ATOM 748 N N . ARG A 1 90 ? 12.467 10.128 4.374 1.00 87.88 90 ARG A N 1
ATOM 749 C CA . ARG A 1 90 ? 12.677 11.424 5.040 1.00 87.88 90 ARG A CA 1
ATOM 750 C C . ARG A 1 90 ? 11.499 12.403 4.876 1.00 87.88 90 ARG A C 1
ATOM 752 O O . ARG A 1 90 ? 11.250 13.186 5.781 1.00 87.88 90 ARG A O 1
ATOM 759 N N . ASN A 1 91 ? 10.800 12.352 3.737 1.00 87.94 91 ASN A N 1
ATOM 760 C CA . ASN A 1 91 ? 9.719 13.278 3.374 1.00 87.94 91 ASN A CA 1
ATOM 761 C C . ASN A 1 91 ? 8.379 12.559 3.110 1.00 87.94 91 ASN A C 1
ATOM 763 O O . ASN A 1 91 ? 7.621 12.980 2.237 1.00 87.94 91 ASN A O 1
ATOM 767 N N . GLY A 1 92 ? 8.108 11.449 3.800 1.00 89.94 92 GLY A N 1
ATOM 768 C CA . GLY A 1 92 ? 6.843 10.719 3.680 1.00 89.94 92 GLY A CA 1
ATOM 769 C C . G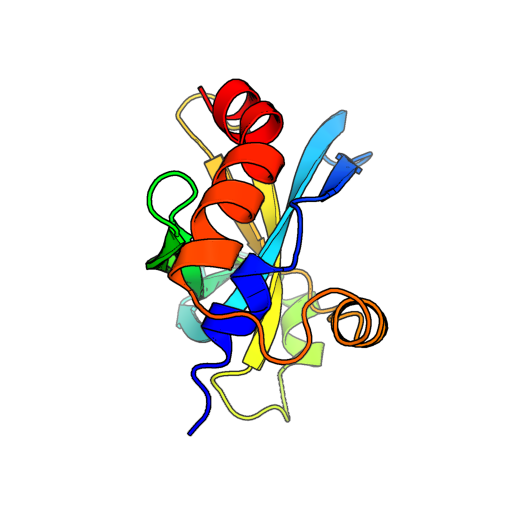LY A 1 92 ? 7.051 9.215 3.622 1.00 89.94 92 GLY A C 1
ATOM 770 O O . GLY A 1 92 ? 7.957 8.686 4.254 1.00 89.94 92 GLY A O 1
ATOM 771 N N . VAL A 1 93 ? 6.230 8.520 2.840 1.00 93.25 93 VAL A N 1
ATOM 772 C CA . VAL A 1 93 ? 6.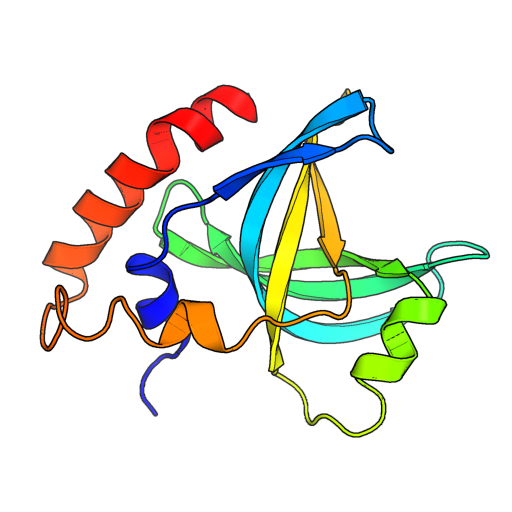325 7.066 2.676 1.00 93.25 93 VAL A CA 1
ATOM 773 C C . VAL A 1 93 ? 6.427 6.675 1.210 1.00 93.25 93 VAL A C 1
ATOM 775 O O . VAL A 1 93 ? 5.888 7.347 0.327 1.00 93.25 93 VAL A O 1
ATOM 778 N N . LYS A 1 94 ? 7.121 5.570 0.953 1.00 93.75 94 LYS A N 1
ATOM 779 C CA . LYS A 1 94 ? 7.205 4.932 -0.357 1.00 93.75 94 LYS A CA 1
ATOM 780 C C . LYS A 1 94 ? 6.387 3.644 -0.350 1.00 93.75 94 LYS A C 1
ATOM 782 O O . LYS A 1 94 ? 6.537 2.829 0.552 1.00 93.75 94 LYS A O 1
ATOM 787 N N . PHE A 1 95 ? 5.599 3.458 -1.405 1.00 95.75 95 PHE A N 1
ATOM 788 C CA . PHE A 1 95 ? 4.827 2.248 -1.671 1.00 95.75 95 PHE A CA 1
ATOM 789 C C . PHE A 1 95 ? 5.608 1.348 -2.637 1.00 95.75 95 PHE A C 1
ATOM 791 O O . PHE A 1 95 ? 6.086 1.801 -3.689 1.00 95.75 95 PHE A O 1
ATOM 798 N N . LEU A 1 96 ? 5.778 0.083 -2.272 1.00 93.88 96 LEU A N 1
ATOM 799 C CA . LEU A 1 96 ? 6.582 -0.884 -3.007 1.00 93.88 96 LEU A CA 1
ATOM 800 C C . LEU A 1 96 ? 5.850 -2.219 -3.129 1.00 93.88 96 LEU A C 1
ATOM 802 O O . LEU A 1 96 ? 5.494 -2.839 -2.132 1.00 93.88 96 LEU A O 1
ATOM 806 N N . ILE A 1 97 ? 5.686 -2.675 -4.367 1.00 91.56 97 ILE A N 1
ATOM 807 C CA . ILE A 1 97 ? 5.063 -3.950 -4.699 1.00 91.56 97 ILE A CA 1
ATOM 808 C C . ILE A 1 97 ? 6.139 -5.005 -4.952 1.00 91.56 97 ILE A C 1
ATOM 810 O O . ILE A 1 97 ? 6.950 -4.890 -5.882 1.00 91.56 97 ILE A O 1
ATOM 814 N N . PHE A 1 98 ? 6.097 -6.072 -4.158 1.00 79.88 98 PHE A N 1
ATOM 815 C CA . PHE A 1 98 ? 6.836 -7.307 -4.397 1.00 79.88 98 PHE A CA 1
ATOM 816 C C . PHE A 1 98 ? 5.864 -8.381 -4.884 1.00 79.88 98 PHE A C 1
ATOM 818 O O . PHE A 1 98 ? 4.795 -8.562 -4.324 1.00 79.88 98 PHE A O 1
ATOM 825 N N . GLY A 1 99 ? 6.213 -9.094 -5.955 1.00 62.69 99 GLY A N 1
ATOM 826 C CA . GLY A 1 99 ? 5.288 -9.997 -6.654 1.00 62.69 99 GLY A CA 1
ATOM 827 C C . GLY A 1 99 ? 4.991 -11.329 -5.953 1.00 62.69 99 GLY A C 1
ATOM 828 O O . GLY A 1 99 ? 4.746 -12.316 -6.636 1.00 62.69 99 GLY A O 1
ATOM 829 N N . ARG A 1 100 ? 5.045 -11.395 -4.619 1.00 56.34 100 ARG A N 1
ATOM 830 C CA . ARG A 1 100 ? 4.499 -12.525 -3.857 1.00 56.34 100 ARG A CA 1
ATOM 831 C C . ARG A 1 100 ? 3.228 -12.057 -3.163 1.00 56.34 100 ARG A C 1
ATOM 833 O O . ARG A 1 100 ? 3.287 -11.578 -2.042 1.00 56.34 100 ARG A O 1
ATOM 840 N N . PHE A 1 101 ? 2.097 -12.240 -3.832 1.00 55.47 101 PHE A N 1
ATOM 841 C CA . PHE A 1 101 ? 0.828 -12.365 -3.131 1.00 55.47 101 PHE A CA 1
ATOM 842 C C . PHE A 1 101 ? 0.865 -13.675 -2.341 1.00 55.47 101 PHE A C 1
ATOM 844 O O . PHE A 1 101 ? 1.111 -14.730 -2.931 1.00 55.47 101 PHE A O 1
ATOM 851 N N . HIS A 1 102 ? 0.682 -13.621 -1.023 1.00 56.47 102 HIS A N 1
ATOM 852 C CA . HIS A 1 102 ? 0.514 -14.825 -0.213 1.00 56.47 102 HIS A CA 1
ATOM 853 C C . HIS A 1 102 ? -0.998 -15.054 -0.016 1.00 56.47 102 HIS A C 1
ATOM 855 O O . HIS A 1 102 ? -1.616 -14.364 0.797 1.00 56.47 102 HIS A O 1
ATOM 861 N N . PRO A 1 103 ? -1.622 -15.987 -0.761 1.00 52.03 103 PRO A N 1
ATOM 862 C CA . PRO A 1 103 ? -3.072 -16.192 -0.721 1.00 52.03 103 PRO A CA 1
ATOM 863 C C . PRO A 1 103 ? -3.581 -16.631 0.659 1.00 52.03 103 PRO A C 1
ATOM 865 O O . PRO A 1 103 ? -4.731 -16.368 0.994 1.00 52.03 103 PRO A O 1
ATOM 868 N N . ASP A 1 104 ? -2.717 -17.228 1.486 1.00 52.06 104 ASP A N 1
ATOM 869 C CA . ASP A 1 104 ? -3.060 -17.703 2.831 1.00 52.06 104 ASP A CA 1
ATOM 870 C C . ASP A 1 104 ? -3.530 -16.581 3.785 1.00 52.06 104 ASP A C 1
ATOM 872 O O . ASP A 1 104 ? -4.162 -16.872 4.797 1.00 52.06 104 ASP A O 1
ATOM 876 N N . TYR A 1 105 ? -3.276 -15.301 3.476 1.00 55.34 105 TYR A N 1
ATOM 877 C CA . TYR A 1 105 ? -3.659 -14.178 4.347 1.00 55.34 105 TYR A CA 1
ATOM 878 C C . TYR A 1 105 ? -5.134 -13.771 4.261 1.00 55.34 105 TYR A C 1
ATOM 880 O O . TYR A 1 105 ? -5.657 -13.207 5.222 1.00 55.34 105 TYR A O 1
ATOM 888 N N . PHE A 1 106 ? -5.823 -14.069 3.158 1.00 54.00 106 PHE A N 1
ATOM 889 C CA . PHE A 1 106 ? -7.254 -13.764 3.020 1.00 54.00 106 PHE A CA 1
ATOM 890 C C . PHE A 1 106 ? -8.147 -14.818 3.680 1.00 54.00 106 PHE A C 1
ATOM 892 O O . PHE A 1 106 ? -9.318 -14.567 3.944 1.00 54.00 106 PHE A O 1
ATOM 899 N N . VAL A 1 107 ? -7.593 -15.996 3.979 1.00 49.41 107 VAL A N 1
ATOM 900 C CA . VAL A 1 107 ? -8.379 -17.182 4.340 1.00 49.41 107 VAL A CA 1
ATOM 901 C C . VAL A 1 107 ? -8.784 -17.199 5.822 1.00 49.41 107 VAL A C 1
ATOM 903 O O . VAL A 1 107 ? -9.805 -17.792 6.159 1.00 49.41 107 VAL A O 1
ATOM 906 N N . ASP A 1 108 ? -8.041 -16.530 6.714 1.00 51.06 108 ASP A N 1
ATOM 907 C CA . ASP A 1 108 ? -8.200 -16.727 8.171 1.00 51.06 108 ASP A CA 1
ATOM 908 C C . ASP A 1 108 ? -9.115 -15.697 8.874 1.00 51.06 108 ASP A C 1
ATOM 910 O O . ASP A 1 108 ? -9.575 -15.909 9.997 1.00 51.06 108 ASP A O 1
ATOM 914 N N . TRP A 1 109 ? -9.457 -14.585 8.215 1.00 54.47 109 TRP A N 1
ATOM 915 C CA . TRP A 1 109 ? -10.303 -13.531 8.808 1.00 54.47 109 TRP A CA 1
ATOM 916 C C . TRP A 1 109 ? -11.804 -13.750 8.600 1.00 54.47 109 TRP A C 1
ATOM 918 O O . TRP A 1 109 ? -12.637 -13.191 9.327 1.00 54.47 109 TRP A O 1
ATOM 928 N N . ASP A 1 110 ? -12.148 -14.612 7.647 1.00 58.19 110 ASP A N 1
ATOM 929 C CA . ASP A 1 110 ? -13.523 -14.903 7.257 1.00 58.19 110 ASP A CA 1
ATOM 930 C C . ASP A 1 110 ? -14.329 -15.579 8.370 1.00 58.19 110 ASP A C 1
ATOM 932 O O . ASP A 1 110 ? -15.552 -15.471 8.403 1.00 58.19 110 ASP A O 1
ATOM 936 N N . GLY A 1 111 ? -13.669 -16.232 9.332 1.00 60.66 111 GLY A N 1
ATOM 937 C CA . GLY A 1 111 ? -14.332 -16.821 10.498 1.00 60.66 111 GLY A CA 1
ATOM 938 C C . GLY A 1 111 ? -14.783 -15.793 11.544 1.00 60.66 111 GLY A C 1
ATOM 939 O O . GLY A 1 111 ? -15.850 -15.951 12.137 1.00 60.66 111 GLY A O 1
ATOM 940 N N . ILE A 1 112 ? -13.997 -14.735 11.769 1.00 62.88 112 ILE A N 1
ATOM 941 C CA . ILE A 1 112 ? -14.209 -13.770 12.867 1.00 62.88 112 ILE A CA 1
ATOM 942 C C . ILE A 1 112 ? -15.213 -12.683 12.464 1.00 62.88 112 ILE A C 1
ATOM 944 O O . ILE A 1 112 ? -16.059 -12.274 13.264 1.00 62.88 112 ILE A O 1
ATOM 948 N N . TYR A 1 113 ? -15.141 -12.229 11.212 1.00 67.19 113 TYR A N 1
ATOM 949 C CA . TYR A 1 113 ? -15.881 -11.059 10.734 1.00 67.19 113 TYR A CA 1
ATOM 950 C C . TYR A 1 113 ? -17.002 -11.395 9.745 1.00 67.19 113 TYR A C 1
ATOM 952 O O . TYR A 1 113 ? -17.562 -10.496 9.113 1.00 67.19 113 TYR A O 1
ATOM 960 N N . LYS A 1 114 ? -17.377 -12.676 9.629 1.00 70.06 114 LYS A N 1
ATOM 961 C CA . LYS A 1 114 ? -18.451 -13.121 8.735 1.00 70.06 114 LYS A CA 1
ATOM 962 C C . LYS A 1 114 ? -19.755 -12.366 8.996 1.00 70.06 114 LYS A C 1
ATOM 964 O O . LYS A 1 114 ? -20.284 -12.392 10.108 1.00 70.06 114 LYS A O 1
ATOM 969 N N . GLY A 1 115 ? -20.294 -11.726 7.959 1.00 70.31 115 GLY A N 1
ATOM 970 C CA . GLY A 1 115 ? -21.573 -11.012 8.025 1.00 70.31 115 GLY A CA 1
ATOM 971 C C . GLY A 1 115 ? -21.557 -9.735 8.872 1.00 70.31 115 GLY A C 1
ATOM 972 O O . GLY A 1 115 ? -22.626 -9.217 9.193 1.00 70.31 115 GLY A O 1
ATOM 973 N N . LYS A 1 116 ? -20.377 -9.232 9.262 1.00 78.00 116 LYS A N 1
ATOM 974 C CA . LYS A 1 116 ? -20.245 -7.909 9.881 1.00 78.00 116 LYS A CA 1
ATOM 975 C C . LYS A 1 116 ? -20.343 -6.824 8.812 1.00 78.00 116 LYS A C 1
ATOM 977 O O . LYS A 1 116 ? -19.837 -6.979 7.708 1.00 78.00 116 LYS A O 1
ATOM 982 N N . THR A 1 117 ? -21.008 -5.737 9.165 1.00 81.81 117 THR A N 1
ATOM 983 C CA . THR A 1 117 ? -21.226 -4.566 8.317 1.00 81.81 117 THR A CA 1
ATOM 984 C C . THR A 1 117 ? -20.096 -3.545 8.481 1.00 81.81 117 THR A C 1
ATOM 986 O O . THR A 1 117 ? -19.332 -3.592 9.448 1.00 81.81 117 THR A O 1
ATOM 989 N N . GLU A 1 118 ? -19.981 -2.609 7.538 1.00 79.56 118 GLU A N 1
ATOM 990 C CA . GLU A 1 118 ? -18.926 -1.582 7.526 1.00 79.56 118 GLU A CA 1
ATOM 991 C C . GLU A 1 118 ? -18.868 -0.746 8.810 1.00 79.56 118 GLU A C 1
ATOM 993 O O . GLU A 1 118 ? -17.783 -0.467 9.315 1.00 79.56 118 GLU A O 1
ATOM 998 N N . ASP A 1 119 ? -20.019 -0.397 9.388 1.00 83.81 119 ASP A N 1
ATOM 999 C CA . ASP A 1 119 ? -20.121 0.368 10.635 1.00 83.81 119 ASP A CA 1
ATOM 1000 C C . ASP A 1 119 ? -19.470 -0.348 11.828 1.00 83.81 119 ASP A C 1
ATOM 1002 O O . ASP A 1 119 ? -18.996 0.309 12.756 1.00 83.81 119 ASP A O 1
ATOM 1006 N N . VAL A 1 120 ? -19.379 -1.680 11.779 1.00 83.81 120 VAL A N 1
ATOM 1007 C CA . VAL A 1 120 ? -18.677 -2.493 12.780 1.00 83.81 120 VAL A CA 1
ATOM 1008 C C . VAL A 1 120 ? -17.193 -2.651 12.442 1.00 83.81 120 VAL A C 1
ATOM 1010 O O . VAL A 1 120 ? -16.362 -2.698 13.348 1.00 83.81 120 VAL A O 1
ATOM 1013 N N . LEU A 1 121 ? -16.842 -2.728 11.157 1.00 84.88 121 LEU A N 1
ATOM 1014 C CA . LEU A 1 121 ? -15.466 -2.964 10.710 1.00 84.88 121 LEU A CA 1
ATOM 1015 C C . LEU A 1 121 ? -14.598 -1.700 10.743 1.00 84.88 121 LEU A C 1
ATOM 1017 O O . LEU A 1 121 ? -13.420 -1.787 11.078 1.00 84.88 121 LEU A O 1
ATOM 1021 N N . ILE A 1 122 ? -15.160 -0.521 10.467 1.00 86.69 122 ILE A N 1
ATOM 1022 C CA . ILE A 1 122 ? -14.417 0.751 10.463 1.00 86.69 122 ILE A CA 1
ATOM 1023 C C . ILE A 1 122 ? -13.758 1.057 11.823 1.00 86.69 122 ILE A C 1
ATOM 1025 O O . ILE A 1 122 ? -12.590 1.451 11.830 1.00 86.69 122 ILE A O 1
ATOM 1029 N N . PRO A 1 123 ? -14.430 0.903 12.983 1.00 87.12 123 PRO A N 1
ATOM 1030 C CA . PRO A 1 123 ? -13.781 1.091 14.280 1.00 87.12 123 PRO A CA 1
ATOM 1031 C C . PRO A 1 123 ? -12.596 0.145 14.505 1.00 87.12 123 PRO A C 1
ATOM 1033 O O . PRO A 1 123 ? -11.540 0.598 14.940 1.00 87.12 123 PRO A O 1
ATOM 1036 N N . VAL A 1 124 ? -12.747 -1.136 14.150 1.00 85.69 124 VAL A N 1
ATOM 1037 C CA . VAL A 1 124 ? -11.685 -2.152 14.272 1.00 85.69 124 VAL A CA 1
ATOM 1038 C C . VAL A 1 124 ? -10.505 -1.812 13.363 1.00 85.69 124 VAL A C 1
ATOM 1040 O O . VAL A 1 124 ? -9.357 -1.830 13.799 1.00 85.69 124 VAL A O 1
ATOM 1043 N N . PHE A 1 125 ? -10.786 -1.432 12.116 1.00 88.25 125 PHE A N 1
ATOM 1044 C CA . PHE A 1 125 ? -9.781 -0.943 11.178 1.00 88.25 125 PHE A CA 1
ATOM 1045 C C . PHE A 1 125 ? -8.998 0.233 11.776 1.00 88.25 125 PHE A C 1
ATOM 1047 O O . PHE A 1 125 ? -7.770 0.201 11.832 1.00 88.25 125 PHE A O 1
ATOM 1054 N N . LYS A 1 126 ? -9.697 1.250 12.293 1.00 88.50 126 LYS A N 1
ATOM 1055 C CA . LYS A 1 126 ? -9.053 2.428 12.893 1.00 88.50 126 LYS A CA 1
ATOM 1056 C C . LYS A 1 126 ? -8.165 2.060 14.074 1.00 88.50 126 LYS A C 1
ATOM 1058 O O . LYS A 1 126 ? -7.089 2.637 14.196 1.00 88.50 126 LYS A O 1
ATOM 1063 N N . GLU A 1 127 ? -8.590 1.114 14.909 1.00 88.25 127 GLU A N 1
ATOM 1064 C CA . GLU A 1 127 ? -7.807 0.611 16.039 1.00 88.25 127 GLU A CA 1
ATOM 1065 C C . GLU A 1 127 ? -6.528 -0.102 15.575 1.00 88.25 127 GLU A C 1
ATOM 1067 O O . GLU A 1 127 ? -5.432 0.240 16.027 1.00 88.25 127 GLU A O 1
ATOM 1072 N N . ASN A 1 128 ? -6.640 -1.000 14.593 1.00 88.19 128 ASN A N 1
ATOM 1073 C CA . ASN A 1 128 ? -5.502 -1.730 14.022 1.00 88.19 128 ASN A CA 1
ATOM 1074 C C . ASN A 1 128 ? -4.458 -0.804 13.376 1.00 88.19 128 ASN A C 1
ATOM 1076 O O . ASN A 1 128 ? -3.269 -1.118 13.350 1.00 88.19 128 ASN A O 1
ATOM 1080 N N . TYR A 1 129 ? -4.887 0.348 12.862 1.00 90.12 129 TYR A N 1
ATOM 1081 C CA . TYR A 1 129 ? -4.018 1.299 12.174 1.00 90.12 129 TYR A CA 1
ATOM 1082 C C . TYR A 1 129 ? -3.381 2.349 13.104 1.00 90.12 129 TYR A C 1
ATOM 1084 O O . TYR A 1 129 ? -2.595 3.165 12.624 1.00 90.12 129 TYR A O 1
ATOM 1092 N N . ILE A 1 130 ? -3.643 2.349 14.421 1.00 91.50 130 ILE A N 1
ATOM 1093 C CA . ILE A 1 130 ? -3.086 3.356 15.352 1.00 91.50 130 ILE A CA 1
ATOM 1094 C C . ILE A 1 130 ? -1.552 3.343 15.362 1.00 91.50 130 ILE A C 1
ATOM 1096 O O . ILE A 1 130 ? -0.933 4.402 15.223 1.00 91.50 130 ILE A O 1
ATOM 1100 N N . GLU A 1 131 ? -0.926 2.172 15.535 1.00 91.88 131 GLU A N 1
ATOM 1101 C CA . GLU A 1 131 ? 0.542 2.074 15.589 1.00 91.88 131 GLU A CA 1
ATOM 1102 C C . GLU A 1 131 ? 1.160 2.542 14.268 1.00 91.88 131 GLU A C 1
ATOM 1104 O O . GLU A 1 131 ? 2.044 3.402 14.258 1.00 91.88 131 GLU A O 1
ATOM 1109 N N . PHE A 1 132 ? 0.634 2.037 13.153 1.00 91.00 132 PHE A N 1
ATOM 1110 C CA . PHE A 1 132 ? 1.091 2.393 11.818 1.00 91.00 132 PHE A CA 1
ATOM 1111 C C . PHE A 1 132 ? 0.938 3.894 11.529 1.00 91.00 132 PHE A C 1
ATOM 1113 O O . PHE A 1 132 ? 1.895 4.542 11.103 1.00 91.00 132 PHE A O 1
ATOM 1120 N N . ASN A 1 133 ? -0.221 4.482 11.836 1.00 91.38 133 ASN A N 1
ATOM 1121 C CA . ASN A 1 133 ? -0.475 5.912 11.650 1.00 91.38 133 ASN A CA 1
ATOM 1122 C C . ASN A 1 133 ? 0.439 6.789 12.510 1.00 91.38 133 ASN A C 1
ATOM 1124 O O . ASN A 1 133 ? 0.780 7.901 12.111 1.00 91.38 133 ASN A O 1
ATOM 1128 N N . ASN A 1 134 ? 0.845 6.322 13.690 1.00 92.25 134 ASN A N 1
ATOM 1129 C CA . ASN A 1 134 ? 1.837 7.026 14.499 1.00 92.25 134 ASN A CA 1
ATOM 1130 C C . ASN A 1 134 ? 3.253 6.860 13.945 1.00 92.25 134 ASN A C 1
ATOM 1132 O O . ASN A 1 134 ? 4.050 7.790 14.038 1.00 92.25 134 ASN A O 1
ATOM 1136 N N . TRP A 1 135 ? 3.558 5.715 13.338 1.00 91.69 135 TRP A N 1
ATOM 1137 C CA . TRP A 1 135 ? 4.849 5.459 12.715 1.00 91.69 135 TRP A CA 1
ATOM 1138 C C . TRP A 1 135 ? 5.073 6.262 11.427 1.00 91.69 135 TRP A C 1
ATOM 1140 O O . TRP A 1 135 ? 6.204 6.675 11.194 1.00 91.69 135 TRP A O 1
ATOM 1150 N N . ILE A 1 136 ? 4.050 6.534 10.608 1.00 89.56 136 ILE A N 1
ATOM 1151 C CA . ILE A 1 136 ? 4.209 7.319 9.361 1.00 89.56 136 ILE A CA 1
ATOM 1152 C C . ILE A 1 136 ? 4.270 8.842 9.566 1.00 89.56 136 ILE A C 1
ATOM 1154 O O . ILE A 1 136 ? 4.653 9.549 8.633 1.00 89.56 136 ILE A O 1
ATOM 1158 N N . LYS A 1 137 ? 3.896 9.342 10.751 1.00 85.56 137 LYS A N 1
ATOM 1159 C CA . LYS A 1 137 ? 4.052 10.756 11.138 1.00 85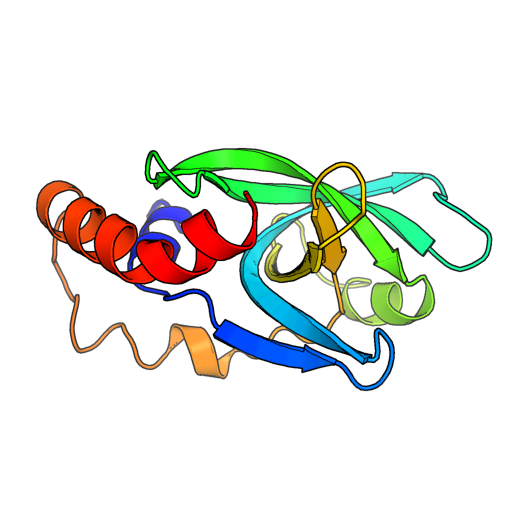.56 137 LYS A CA 1
ATOM 1160 C C . LYS A 1 137 ? 5.526 11.121 11.336 1.00 85.56 137 LYS A C 1
ATOM 1162 O O . LYS A 1 137 ? 5.849 12.300 11.090 1.00 85.56 137 LYS A O 1
#

Foldseek 3Di:
DPPVQLLQLLDFWDWDQDPVVRGIKTKGKKWFADWAADPDPFKTKTKIWHADQAQRDIDIDIAIEGPVQCVLCPPPDPRGMAMWIWDADPVFTHTYGHNDRDVVRSPPSCVPCPPPDPVVSRVVSNVSSPVVVVVRD